Protein AF-A0A839W763-F1 (afdb_monomer_lite)

Foldseek 3Di:
DKKKKWWAFDPVDDDPDLVVVVVVVCVLCVVQNKAWDAWDFDQLVQDPVSDRDTTGMIMRPPDDPVSVVVVVVSCVVPPDPRTDMWMWDDPDDDIDTPD

Structure (mmCIF, N/CA/C/O backbone):
data_AF-A0A839W763-F1
#
_entry.id   AF-A0A839W763-F1
#
loop_
_atom_site.gr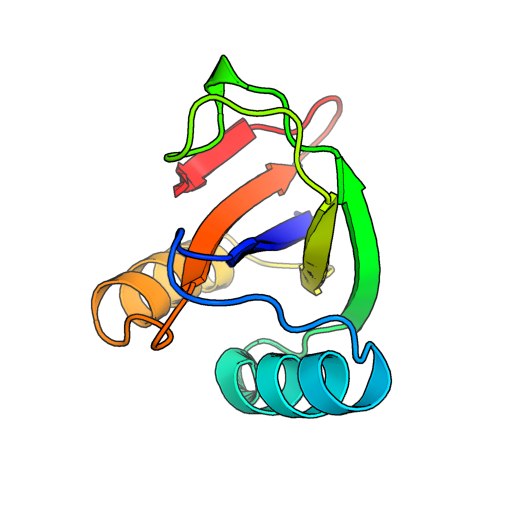oup_PDB
_atom_site.id
_atom_site.type_symbol
_atom_site.label_atom_id
_atom_site.label_alt_id
_atom_site.label_comp_id
_atom_site.label_asym_id
_atom_site.label_entity_id
_atom_site.label_seq_id
_atom_site.pdbx_PDB_ins_code
_atom_site.Cartn_x
_atom_site.Cartn_y
_atom_site.Cartn_z
_atom_site.occupancy
_atom_site.B_iso_or_equiv
_atom_site.auth_seq_id
_atom_site.auth_comp_id
_atom_site.auth_asym_id
_atom_site.auth_atom_id
_atom_site.pdbx_PDB_model_num
ATOM 1 N N . MET A 1 1 ? -10.731 3.082 10.872 1.00 95.06 1 MET A N 1
ATOM 2 C CA . MET A 1 1 ? -9.358 3.531 10.547 1.00 95.06 1 MET A CA 1
ATOM 3 C C . MET A 1 1 ? -9.258 3.853 9.060 1.00 95.06 1 MET A C 1
ATOM 5 O O . MET A 1 1 ? -10.182 3.527 8.317 1.00 95.06 1 MET A O 1
ATOM 9 N N . GLN A 1 2 ? -8.163 4.472 8.628 1.00 96.81 2 GLN A N 1
ATOM 10 C CA . GLN A 1 2 ? -7.777 4.531 7.216 1.00 96.81 2 GLN A CA 1
ATOM 11 C C . GLN A 1 2 ? -6.578 3.611 6.999 1.00 96.81 2 GLN A C 1
ATOM 13 O O . GLN A 1 2 ? -5.635 3.655 7.790 1.00 96.81 2 GLN A O 1
ATOM 18 N N . LEU A 1 3 ? -6.627 2.787 5.954 1.00 98.19 3 LEU A N 1
ATOM 19 C CA . LEU A 1 3 ? -5.478 2.010 5.500 1.00 98.19 3 LEU A CA 1
ATOM 20 C C . LEU A 1 3 ? -4.984 2.590 4.178 1.00 98.19 3 LEU A C 1
ATOM 22 O O . LEU A 1 3 ? -5.792 2.916 3.306 1.00 98.19 3 LEU A O 1
ATOM 26 N N . ARG A 1 4 ? -3.670 2.707 4.032 1.00 97.69 4 ARG A N 1
ATOM 27 C CA . ARG A 1 4 ? -3.001 3.059 2.780 1.00 97.69 4 ARG A CA 1
ATOM 28 C C . ARG A 1 4 ? -2.205 1.851 2.326 1.00 97.69 4 ARG A C 1
ATOM 30 O O . ARG A 1 4 ? -1.437 1.303 3.111 1.00 97.69 4 ARG A O 1
ATOM 37 N N . VAL A 1 5 ? -2.391 1.456 1.077 1.00 97.81 5 VAL A N 1
ATOM 38 C CA . VAL A 1 5 ? -1.631 0.379 0.445 1.00 97.81 5 VAL A CA 1
ATOM 39 C C . VAL A 1 5 ? -0.761 1.002 -0.627 1.00 97.81 5 VAL A C 1
ATOM 41 O O . VAL A 1 5 ? -1.295 1.599 -1.558 1.00 97.81 5 VAL A O 1
ATOM 44 N N . CYS A 1 6 ? 0.554 0.892 -0.478 1.00 96.00 6 CYS A N 1
ATOM 45 C CA . CYS A 1 6 ? 1.530 1.426 -1.418 1.00 96.00 6 CYS A CA 1
ATOM 46 C C . CYS A 1 6 ? 2.204 0.291 -2.186 1.00 96.00 6 CYS A C 1
ATOM 48 O O . CYS A 1 6 ? 2.531 -0.745 -1.611 1.00 96.00 6 CYS A O 1
ATOM 50 N N . PHE A 1 7 ? 2.450 0.521 -3.470 1.00 94.19 7 PHE A N 1
ATOM 51 C CA . PHE A 1 7 ? 3.075 -0.425 -4.383 1.00 94.19 7 PHE A CA 1
ATOM 52 C C . PHE A 1 7 ? 4.417 0.141 -4.850 1.00 94.19 7 PHE A C 1
ATOM 54 O O . PHE A 1 7 ? 4.475 0.981 -5.752 1.00 94.19 7 PHE A O 1
ATOM 61 N N . GLU A 1 8 ? 5.494 -0.300 -4.204 1.00 92.25 8 GLU A N 1
ATOM 62 C CA . GLU A 1 8 ? 6.873 0.014 -4.580 1.00 92.25 8 GLU A CA 1
ATOM 63 C C . GLU A 1 8 ? 7.306 -0.917 -5.721 1.00 92.25 8 GLU A C 1
ATOM 65 O O . GLU A 1 8 ? 7.221 -2.138 -5.605 1.00 92.25 8 GLU A O 1
ATOM 70 N N . ASN A 1 9 ? 7.794 -0.357 -6.829 1.00 88.75 9 ASN A N 1
ATOM 71 C CA . ASN A 1 9 ? 8.308 -1.151 -7.946 1.00 88.75 9 ASN A CA 1
ATOM 72 C C . ASN A 1 9 ? 9.572 -1.921 -7.540 1.00 88.75 9 ASN A C 1
ATOM 74 O O . ASN A 1 9 ? 10.543 -1.322 -7.072 1.00 88.75 9 ASN A O 1
ATOM 78 N N . MET A 1 10 ? 9.631 -3.220 -7.837 1.00 88.81 10 MET A N 1
ATOM 79 C CA . MET A 1 10 ? 10.896 -3.960 -7.810 1.00 88.81 10 MET A CA 1
ATOM 80 C C . MET A 1 10 ? 11.886 -3.380 -8.830 1.00 88.81 10 MET A C 1
ATOM 82 O O . MET A 1 10 ? 11.500 -2.798 -9.841 1.00 88.81 10 MET A O 1
ATOM 86 N N . LYS A 1 11 ? 13.189 -3.591 -8.608 1.00 82.62 11 LYS A N 1
ATOM 87 C CA . LYS A 1 11 ? 14.272 -3.032 -9.444 1.00 82.62 11 LYS A CA 1
ATOM 88 C C . LYS A 1 11 ? 14.146 -3.350 -10.944 1.00 82.62 11 LYS A C 1
ATOM 90 O O . LYS A 1 11 ? 14.646 -2.596 -11.772 1.00 82.62 11 LYS A O 1
ATOM 95 N N . SER A 1 12 ? 13.517 -4.469 -11.293 1.00 77.62 12 SER A N 1
ATOM 96 C CA . SER A 1 12 ? 13.323 -4.917 -12.675 1.00 77.62 12 SER A CA 1
ATOM 97 C C . SER A 1 12 ? 12.150 -4.244 -13.393 1.00 77.62 12 SER A C 1
ATOM 99 O O . SER A 1 12 ? 11.974 -4.481 -14.587 1.00 77.62 12 SER A O 1
ATOM 101 N N . VAL A 1 13 ? 11.342 -3.437 -12.699 1.00 73.31 13 VAL A N 1
ATOM 102 C CA . VAL A 1 13 ? 10.080 -2.912 -13.224 1.00 73.31 13 VAL A CA 1
ATOM 103 C C . VAL A 1 13 ? 10.073 -1.393 -13.211 1.00 73.31 13 VAL A C 1
ATOM 105 O O . VAL A 1 13 ? 10.286 -0.746 -12.191 1.00 73.31 13 VAL A O 1
ATOM 108 N N . ASN A 1 14 ? 9.805 -0.829 -14.385 1.00 68.62 14 ASN A N 1
ATOM 109 C CA . ASN A 1 14 ? 9.632 0.600 -14.598 1.00 68.62 14 ASN A CA 1
ATOM 110 C C . ASN A 1 14 ? 8.262 0.833 -15.243 1.00 68.62 14 ASN A C 1
ATOM 112 O O . ASN A 1 14 ? 8.149 1.101 -16.438 1.00 68.62 14 ASN A O 1
ATOM 116 N N . VAL A 1 15 ? 7.206 0.621 -14.457 1.00 66.19 15 VAL A N 1
ATOM 117 C CA . VAL A 1 15 ? 5.832 0.896 -14.881 1.00 66.19 15 VAL A CA 1
ATOM 118 C C . VAL A 1 15 ? 5.476 2.320 -14.474 1.00 66.19 15 VAL A C 1
ATOM 120 O O . VAL A 1 15 ? 5.333 2.622 -13.288 1.00 66.19 15 VAL A O 1
ATOM 123 N N . ASN A 1 16 ? 5.300 3.176 -15.479 1.00 69.75 16 ASN A N 1
ATOM 124 C CA . ASN A 1 16 ? 4.914 4.577 -15.325 1.00 69.75 16 ASN A CA 1
ATOM 125 C C . ASN A 1 16 ? 3.580 4.883 -16.035 1.00 69.75 16 ASN A C 1
ATOM 127 O O . ASN A 1 16 ? 3.435 5.911 -16.690 1.00 69.75 16 ASN A O 1
ATOM 131 N N . ASP A 1 17 ? 2.615 3.962 -15.946 1.00 85.56 17 ASP A N 1
ATOM 132 C CA . ASP A 1 17 ? 1.255 4.166 -16.455 1.00 85.56 17 ASP A CA 1
ATOM 133 C C . ASP A 1 17 ? 0.251 4.111 -15.299 1.00 85.56 17 ASP A C 1
ATOM 135 O O . ASP A 1 17 ? -0.040 3.050 -14.739 1.00 85.56 17 ASP A O 1
ATOM 139 N N . ALA A 1 18 ? -0.272 5.284 -14.937 1.00 87.06 18 ALA A N 1
ATOM 140 C CA . ALA A 1 18 ? -1.216 5.436 -13.837 1.00 87.06 18 ALA A CA 1
ATOM 141 C C . ALA A 1 18 ? -2.555 4.735 -14.104 1.00 87.06 18 ALA A C 1
ATOM 143 O O . ALA A 1 18 ? -3.175 4.235 -13.168 1.00 87.06 18 ALA A O 1
ATOM 144 N N . SER A 1 19 ? -3.010 4.684 -15.360 1.00 90.38 19 SER A N 1
ATOM 145 C CA . SER A 1 19 ? -4.295 4.068 -15.706 1.00 90.38 19 SER A CA 1
ATOM 146 C C . SER A 1 19 ? -4.201 2.554 -15.586 1.00 90.38 19 SER A C 1
ATOM 148 O O . SER A 1 19 ? -5.051 1.930 -14.953 1.00 90.38 19 SER A O 1
ATOM 150 N N . MET A 1 20 ? -3.134 1.967 -16.133 1.00 89.56 20 MET A N 1
ATOM 151 C CA . MET A 1 20 ? -2.874 0.535 -16.009 1.00 89.56 20 MET A CA 1
ATOM 152 C C . MET A 1 20 ? -2.711 0.134 -14.541 1.00 89.56 20 MET A C 1
ATOM 154 O O . MET A 1 20 ? -3.360 -0.810 -14.086 1.00 89.56 20 MET A O 1
ATOM 158 N N . MET A 1 21 ? -1.887 0.870 -13.788 1.00 91.31 21 MET A N 1
ATOM 159 C CA . MET A 1 21 ? -1.670 0.561 -12.378 1.00 91.31 21 MET A CA 1
ATOM 160 C C . MET A 1 21 ? -2.960 0.680 -11.567 1.00 91.31 21 MET A C 1
ATOM 162 O O . MET A 1 21 ? -3.220 -0.169 -10.717 1.00 91.31 21 MET A O 1
ATOM 166 N N . ARG A 1 22 ? -3.795 1.687 -11.849 1.00 94.75 22 ARG A N 1
ATOM 167 C CA . ARG A 1 22 ? -5.094 1.846 -11.198 1.00 94.75 22 ARG A CA 1
ATOM 168 C C . ARG A 1 22 ? -5.967 0.611 -11.375 1.00 94.75 22 ARG A C 1
ATOM 170 O O . ARG A 1 22 ? -6.397 0.051 -10.373 1.00 94.75 22 ARG A O 1
ATOM 177 N N . TYR A 1 23 ? -6.188 0.155 -12.608 1.00 94.25 23 TYR A N 1
ATOM 178 C CA . TYR A 1 23 ? -7.032 -1.021 -12.847 1.00 94.25 23 TYR A CA 1
ATOM 179 C C . TYR A 1 23 ? -6.464 -2.287 -12.205 1.00 94.25 23 TYR A C 1
ATOM 181 O O . TYR A 1 23 ? -7.215 -3.100 -11.662 1.00 94.25 23 TYR A O 1
ATOM 189 N N . TYR A 1 24 ? -5.141 -2.445 -12.232 1.00 92.44 24 TYR A N 1
ATOM 190 C CA . TYR A 1 24 ? -4.484 -3.602 -11.640 1.00 92.44 24 TYR A CA 1
ATOM 191 C C . TYR A 1 24 ? -4.601 -3.597 -10.107 1.00 92.44 24 TYR A C 1
ATOM 193 O O . TYR A 1 24 ? -4.989 -4.605 -9.520 1.00 92.44 24 TYR A O 1
ATOM 201 N N . ALA A 1 25 ? -4.371 -2.449 -9.461 1.00 94.88 25 ALA A N 1
ATOM 202 C CA . ALA A 1 25 ? -4.507 -2.285 -8.014 1.00 94.88 25 ALA A CA 1
ATOM 203 C C . ALA A 1 25 ? -5.967 -2.375 -7.534 1.00 94.88 25 ALA A C 1
ATOM 205 O O . ALA A 1 25 ? -6.231 -2.999 -6.508 1.00 94.88 25 ALA A O 1
ATOM 206 N N . GLU A 1 26 ? -6.918 -1.795 -8.276 1.00 96.19 26 GLU A N 1
ATOM 207 C CA . GLU A 1 26 ? -8.356 -1.907 -7.989 1.00 96.19 26 GLU A CA 1
ATOM 208 C C . GLU A 1 26 ? -8.823 -3.365 -8.070 1.00 96.19 26 GLU A C 1
ATOM 210 O O . GLU A 1 26 ? -9.570 -3.814 -7.203 1.00 96.19 26 GLU A O 1
ATOM 215 N N . SER A 1 27 ? -8.336 -4.121 -9.061 1.00 95.56 27 SER A N 1
ATOM 216 C CA . SER A 1 27 ? -8.657 -5.546 -9.216 1.00 95.56 27 SER A CA 1
ATOM 217 C C . SER A 1 27 ? -8.013 -6.401 -8.124 1.00 95.56 27 SER A C 1
ATOM 219 O O . SER A 1 27 ? -8.678 -7.238 -7.521 1.00 95.56 27 SER A O 1
ATOM 221 N N . TYR A 1 28 ? -6.729 -6.175 -7.837 1.00 97.00 28 TYR A N 1
ATOM 222 C CA . TYR A 1 28 ? -5.984 -6.905 -6.809 1.00 97.00 28 TYR A CA 1
ATOM 223 C C . TYR A 1 28 ? -6.576 -6.704 -5.405 1.00 97.00 28 TYR A C 1
ATOM 225 O O . TYR A 1 28 ? -6.599 -7.628 -4.601 1.00 97.00 28 TYR A O 1
ATOM 233 N N . LEU A 1 29 ? -7.105 -5.514 -5.112 1.00 97.69 29 LEU A N 1
ATOM 234 C CA . LEU A 1 29 ? -7.709 -5.189 -3.818 1.00 97.69 29 LEU A CA 1
ATOM 235 C C . LEU A 1 29 ? -9.247 -5.186 -3.836 1.00 97.69 29 LEU A C 1
ATOM 237 O O . LEU A 1 29 ? -9.846 -4.613 -2.927 1.00 97.69 29 LEU A O 1
ATOM 241 N N . ALA A 1 30 ? -9.899 -5.800 -4.830 1.00 96.75 30 ALA A N 1
ATOM 242 C CA . ALA A 1 30 ? -11.341 -5.651 -5.074 1.00 96.75 30 ALA A CA 1
ATOM 243 C C . ALA A 1 30 ? -12.224 -5.919 -3.836 1.00 96.75 30 ALA A C 1
ATOM 245 O O . ALA A 1 30 ? -13.167 -5.168 -3.567 1.00 96.75 30 ALA A O 1
ATOM 246 N N . ASP A 1 31 ? -11.870 -6.919 -3.024 1.00 96.88 31 ASP A N 1
ATOM 247 C CA . ASP A 1 31 ? -12.609 -7.300 -1.810 1.00 96.88 31 ASP A CA 1
ATOM 248 C C . ASP A 1 31 ? -12.563 -6.245 -0.689 1.00 96.88 31 ASP A C 1
ATOM 250 O O . ASP A 1 31 ? -13.344 -6.303 0.265 1.00 96.88 31 ASP A O 1
ATOM 254 N N . PHE A 1 32 ? -11.665 -5.263 -0.794 1.00 97.31 32 PHE A N 1
ATOM 255 C CA . PHE A 1 32 ? -11.411 -4.255 0.234 1.00 97.31 32 PHE A CA 1
ATOM 256 C C . PHE A 1 32 ? -11.994 -2.877 -0.099 1.00 97.31 32 PHE A C 1
ATOM 258 O O . PHE A 1 32 ? -11.787 -1.940 0.669 1.00 97.31 32 PHE A O 1
ATOM 265 N N . ARG A 1 33 ? -12.743 -2.741 -1.207 1.00 95.69 33 ARG A N 1
ATOM 266 C CA . ARG A 1 33 ? -13.312 -1.462 -1.691 1.00 95.69 33 ARG A CA 1
ATOM 267 C C . ARG A 1 33 ? -12.252 -0.346 -1.763 1.00 95.69 33 ARG A C 1
ATOM 269 O O . ARG A 1 33 ? -12.368 0.663 -1.061 1.00 95.69 33 ARG A O 1
ATOM 276 N N . PRO A 1 34 ? -11.195 -0.544 -2.561 1.00 97.50 34 PRO A N 1
ATOM 277 C CA . PRO A 1 34 ? -10.053 0.349 -2.582 1.00 97.50 34 PRO A CA 1
ATOM 278 C C . PRO A 1 34 ? -10.390 1.629 -3.367 1.00 97.50 34 PRO A C 1
ATOM 280 O O . PRO A 1 34 ? -11.175 1.614 -4.312 1.00 97.50 34 PRO A O 1
ATOM 283 N N . GLU A 1 35 ? -9.772 2.743 -2.991 1.00 97.88 35 GLU A N 1
ATOM 284 C CA . GLU A 1 35 ? -9.892 4.039 -3.661 1.00 97.88 35 GLU A CA 1
ATOM 285 C C . GLU A 1 35 ? -8.529 4.463 -4.210 1.00 97.88 35 GLU A C 1
ATOM 287 O O . GLU A 1 35 ? -7.548 4.515 -3.467 1.00 97.88 35 GLU A O 1
ATOM 292 N N . TRP A 1 36 ? -8.460 4.779 -5.504 1.00 96.75 36 TRP A N 1
ATOM 293 C CA . TRP A 1 36 ? -7.233 5.268 -6.129 1.00 96.75 36 TRP A CA 1
ATOM 294 C C . TRP A 1 36 ? -6.795 6.612 -5.542 1.00 96.75 36 TRP A C 1
ATOM 296 O O . TRP A 1 36 ? -7.574 7.563 -5.514 1.00 96.75 36 TRP A O 1
ATOM 306 N N . ALA A 1 37 ? -5.528 6.712 -5.130 1.00 96.19 37 ALA A N 1
ATOM 307 C CA . ALA A 1 37 ? -4.973 7.918 -4.513 1.00 96.19 37 ALA A CA 1
ATOM 308 C C . ALA A 1 37 ? -3.685 8.424 -5.189 1.00 96.19 37 ALA A C 1
ATOM 310 O O . ALA A 1 37 ? -2.928 9.201 -4.602 1.00 96.19 37 ALA A O 1
ATOM 311 N N . GLY A 1 38 ? -3.429 8.015 -6.435 1.00 93.88 38 GLY A N 1
ATOM 312 C CA . GLY A 1 38 ? -2.266 8.463 -7.203 1.00 93.88 38 GLY A CA 1
ATOM 313 C C . GLY A 1 38 ? -0.965 7.854 -6.688 1.00 93.88 38 GLY A C 1
ATOM 314 O O . GLY A 1 38 ? -0.909 6.655 -6.426 1.00 93.88 38 GLY A O 1
ATOM 315 N N . PHE A 1 39 ? 0.080 8.672 -6.557 1.00 91.94 39 PHE A N 1
ATOM 316 C CA . PHE A 1 39 ? 1.382 8.250 -6.040 1.00 91.94 39 PHE A CA 1
ATOM 317 C C . PHE A 1 39 ? 1.803 9.071 -4.820 1.00 91.94 39 PHE A C 1
ATOM 319 O O . PHE A 1 39 ? 1.337 10.192 -4.606 1.00 91.94 39 PHE A O 1
ATOM 326 N N . ILE A 1 40 ? 2.711 8.504 -4.033 1.00 91.88 40 ILE A N 1
ATOM 327 C CA . ILE A 1 40 ? 3.370 9.148 -2.899 1.00 91.88 40 ILE A CA 1
ATOM 328 C C . ILE A 1 40 ? 4.859 8.812 -2.918 1.00 91.88 40 ILE A C 1
ATOM 330 O O . ILE A 1 40 ? 5.257 7.761 -3.413 1.00 91.88 40 ILE A O 1
ATOM 334 N N . MET A 1 41 ? 5.687 9.698 -2.372 1.00 89.88 41 MET A N 1
ATOM 335 C CA . MET A 1 41 ? 7.095 9.396 -2.127 1.00 89.88 41 MET A CA 1
ATOM 336 C C . MET A 1 41 ? 7.222 8.651 -0.805 1.00 89.88 41 MET A C 1
ATOM 338 O O . MET A 1 41 ? 6.850 9.193 0.238 1.00 89.88 41 MET A O 1
ATOM 342 N N . LEU A 1 42 ? 7.762 7.435 -0.844 1.00 88.69 42 LEU A N 1
ATOM 343 C CA . LEU A 1 42 ? 8.089 6.710 0.379 1.00 88.69 42 LEU A CA 1
ATOM 344 C C . LEU A 1 42 ? 9.496 7.092 0.867 1.00 88.69 42 LEU A C 1
ATOM 346 O O . LEU A 1 42 ? 10.414 7.235 0.051 1.00 88.69 42 LEU A O 1
ATOM 350 N N . PRO A 1 43 ? 9.690 7.276 2.185 1.00 85.88 43 PRO A N 1
ATOM 351 C CA . PRO A 1 43 ? 11.015 7.462 2.758 1.00 85.88 43 PRO A CA 1
ATOM 352 C C . PRO A 1 43 ? 11.935 6.275 2.444 1.00 85.88 43 PRO A C 1
ATOM 354 O O . PRO A 1 43 ? 11.516 5.122 2.510 1.00 85.88 43 PRO A O 1
ATOM 357 N N . HIS A 1 44 ? 13.213 6.541 2.166 1.00 85.69 44 HIS A N 1
ATOM 358 C CA . HIS A 1 44 ? 14.189 5.498 1.818 1.00 85.69 44 HIS A CA 1
ATOM 359 C C . HIS A 1 44 ? 14.295 4.388 2.881 1.00 85.69 44 HIS A C 1
ATOM 361 O O . HIS A 1 44 ? 14.487 3.226 2.540 1.00 85.69 44 HIS A O 1
ATOM 367 N N . ASN A 1 45 ? 1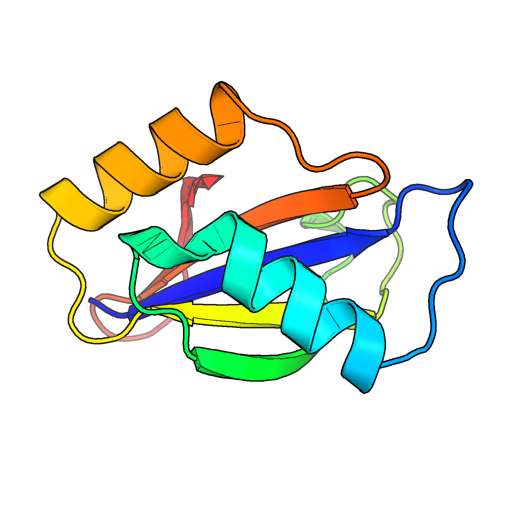4.131 4.726 4.164 1.00 86.38 45 ASN A N 1
ATOM 368 C CA . ASN A 1 45 ? 14.157 3.781 5.284 1.00 86.38 45 ASN A CA 1
ATOM 369 C C . ASN A 1 45 ? 12.885 2.921 5.396 1.00 86.38 45 ASN A C 1
ATOM 371 O O . ASN A 1 45 ? 12.831 2.021 6.230 1.00 86.38 45 ASN A O 1
ATOM 375 N N . GLU A 1 46 ? 11.868 3.191 4.578 1.00 84.94 46 GLU A N 1
ATOM 376 C CA . GLU A 1 46 ? 10.634 2.411 4.502 1.00 84.94 46 GLU A CA 1
ATOM 377 C C . GLU A 1 46 ? 10.506 1.608 3.201 1.00 84.94 46 GLU A C 1
ATOM 379 O O . GLU A 1 46 ? 9.708 0.670 3.153 1.00 84.94 46 GLU A O 1
ATOM 384 N N . THR A 1 47 ? 11.293 1.942 2.176 1.00 84.75 47 THR A N 1
ATOM 385 C CA . THR A 1 47 ? 11.382 1.202 0.905 1.00 84.75 47 THR A CA 1
ATOM 386 C C . THR A 1 47 ? 12.322 0.003 1.002 1.00 84.75 47 THR A C 1
ATOM 388 O O . THR A 1 47 ? 13.318 0.044 1.725 1.00 84.75 47 THR A O 1
ATOM 391 N N . GLN A 1 48 ? 12.068 -1.044 0.220 1.00 85.62 48 GLN A N 1
ATOM 392 C CA . GLN A 1 48 ? 12.989 -2.176 0.061 1.00 85.62 48 GLN A CA 1
ATOM 393 C C . GLN A 1 48 ? 14.206 -1.818 -0.798 1.00 85.62 48 GLN A C 1
ATOM 395 O O . GLN A 1 48 ? 15.275 -2.410 -0.646 1.00 85.62 48 GLN A O 1
ATOM 400 N N . ARG A 1 49 ? 14.076 -0.832 -1.690 1.00 80.56 49 ARG A N 1
ATOM 401 C CA .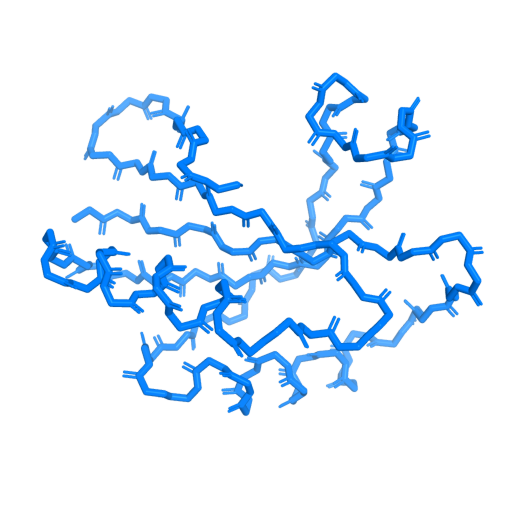 ARG A 1 49 ? 15.162 -0.391 -2.575 1.00 80.56 49 ARG A CA 1
ATOM 402 C C . ARG A 1 49 ? 16.122 0.617 -1.948 1.00 80.56 49 ARG A C 1
ATOM 404 O O . ARG A 1 49 ? 17.140 0.921 -2.567 1.00 80.56 49 ARG A O 1
ATOM 411 N N . ALA A 1 50 ? 15.828 1.099 -0.739 1.00 78.31 50 ALA A N 1
ATOM 412 C CA . ALA A 1 50 ? 16.586 2.145 -0.050 1.00 78.31 50 ALA A CA 1
ATOM 413 C C . ALA A 1 50 ? 16.744 3.437 -0.883 1.00 78.31 50 ALA A C 1
ATOM 415 O O . ALA A 1 50 ? 17.729 4.166 -0.755 1.00 78.31 50 ALA A O 1
ATOM 416 N N . THR A 1 51 ? 15.762 3.731 -1.735 1.00 75.50 51 THR A N 1
ATOM 417 C CA . THR A 1 51 ? 15.700 4.917 -2.596 1.00 75.50 51 THR A CA 1
ATOM 418 C C . THR A 1 51 ? 14.403 5.670 -2.323 1.00 75.50 51 THR A C 1
ATOM 420 O O . THR A 1 51 ? 13.376 5.075 -2.016 1.00 75.50 51 THR A O 1
ATOM 423 N N . MET A 1 52 ? 14.424 7.003 -2.423 1.00 75.12 52 MET A N 1
ATOM 424 C CA . MET A 1 52 ? 13.176 7.770 -2.444 1.00 75.12 52 MET A CA 1
ATOM 425 C C . MET A 1 52 ? 12.510 7.571 -3.803 1.00 75.12 52 MET A C 1
ATOM 427 O O . MET A 1 52 ? 12.891 8.221 -4.776 1.00 75.12 52 MET A O 1
ATOM 431 N N . GLU A 1 53 ? 11.523 6.683 -3.866 1.00 72.75 53 GLU A N 1
ATOM 432 C CA . GLU A 1 53 ? 10.799 6.385 -5.099 1.00 72.75 53 GLU A CA 1
ATOM 433 C C . GLU A 1 53 ? 9.303 6.684 -4.990 1.00 72.75 53 GLU A C 1
ATOM 435 O O . GLU A 1 53 ? 8.710 6.541 -3.913 1.00 72.75 53 GLU A O 1
ATOM 440 N N . PRO A 1 54 ? 8.682 7.116 -6.105 1.00 84.19 54 PRO A N 1
ATOM 441 C CA . PRO A 1 54 ? 7.240 7.222 -6.178 1.00 84.19 54 PRO A CA 1
ATOM 442 C C . PRO A 1 54 ? 6.637 5.815 -6.132 1.00 84.19 54 PRO A C 1
ATOM 444 O O . PRO A 1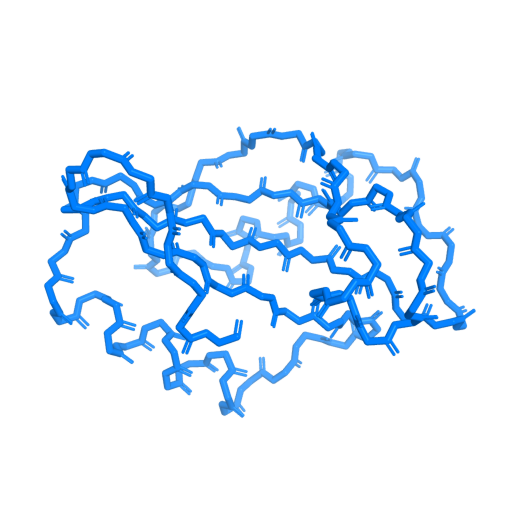 54 ? 6.909 4.975 -6.991 1.00 84.19 54 PRO A O 1
ATOM 447 N N . ALA A 1 55 ? 5.797 5.574 -5.133 1.00 91.50 55 ALA A N 1
ATOM 448 C CA . ALA A 1 55 ? 4.972 4.383 -5.025 1.00 91.50 55 ALA A CA 1
ATOM 449 C C . ALA A 1 55 ? 3.522 4.749 -5.338 1.00 91.50 55 ALA A C 1
ATOM 451 O O . ALA A 1 55 ? 2.997 5.752 -4.842 1.00 91.50 55 ALA A O 1
ATOM 452 N N . TRP A 1 56 ? 2.860 3.925 -6.145 1.00 93.75 56 TRP A N 1
ATOM 453 C CA . TRP A 1 56 ? 1.421 4.049 -6.368 1.00 93.75 56 TRP A CA 1
ATOM 454 C C . TRP A 1 56 ? 0.664 3.679 -5.101 1.00 93.75 56 TRP A C 1
ATOM 456 O O . TRP A 1 56 ? 1.142 2.851 -4.329 1.00 93.75 56 TRP A O 1
ATOM 466 N N . GLN A 1 57 ? -0.510 4.266 -4.884 1.00 96.00 57 GLN A N 1
ATOM 467 C CA . GLN A 1 57 ? -1.243 4.069 -3.641 1.00 96.00 57 GLN A CA 1
ATOM 468 C C . GLN A 1 57 ? -2.754 3.940 -3.808 1.00 96.00 57 GLN A C 1
ATOM 470 O O . GLN A 1 57 ? -3.391 4.650 -4.591 1.00 96.00 57 GLN A O 1
ATOM 475 N N . MET A 1 58 ? -3.318 3.074 -2.969 1.00 98.00 58 MET A N 1
ATOM 476 C CA . MET A 1 58 ? -4.750 2.918 -2.744 1.00 98.00 58 MET A CA 1
ATOM 477 C C . MET A 1 58 ? -5.090 3.262 -1.296 1.00 98.00 58 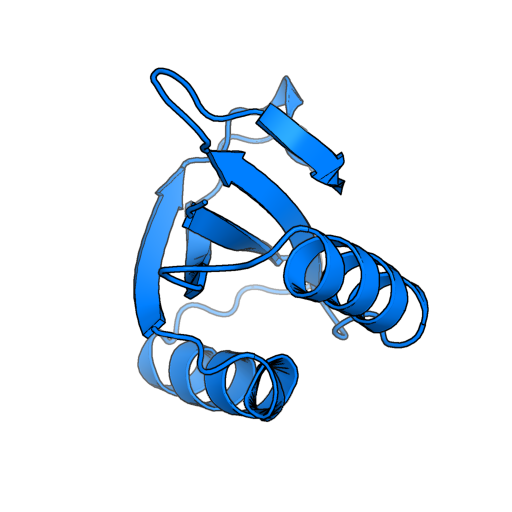MET A C 1
ATOM 479 O O . MET A 1 58 ? -4.292 3.037 -0.383 1.00 98.00 58 MET A O 1
ATOM 483 N N . LEU A 1 59 ? -6.298 3.766 -1.076 1.00 98.12 59 LEU A N 1
ATOM 484 C CA . LEU A 1 59 ? -6.860 4.012 0.245 1.00 98.12 59 LEU A CA 1
ATOM 485 C C . LEU A 1 59 ? -8.026 3.065 0.498 1.00 98.12 59 LEU A C 1
ATOM 487 O O . LEU A 1 59 ? -8.892 2.891 -0.350 1.00 98.12 59 LEU A O 1
ATOM 491 N N . ILE A 1 60 ? -8.085 2.500 1.697 1.00 98.00 60 ILE A N 1
ATOM 492 C CA . ILE A 1 60 ? -9.254 1.777 2.192 1.00 98.00 60 ILE A CA 1
ATOM 493 C C . ILE A 1 60 ? -9.795 2.578 3.373 1.00 98.00 60 ILE A C 1
ATOM 495 O O . ILE A 1 60 ? -9.173 2.684 4.439 1.00 98.00 60 ILE A O 1
ATOM 499 N N . ARG A 1 61 ? -10.950 3.209 3.159 1.00 96.31 61 ARG A N 1
ATOM 500 C CA . ARG A 1 61 ? -11.600 4.077 4.146 1.00 96.31 61 ARG A CA 1
ATOM 501 C C . ARG A 1 61 ? -12.504 3.277 5.068 1.00 96.31 61 ARG A C 1
ATOM 503 O O . ARG A 1 61 ? -13.032 2.237 4.693 1.00 96.31 61 ARG A O 1
ATOM 510 N N . ASN A 1 62 ? -12.722 3.809 6.270 1.00 95.56 62 ASN A N 1
ATOM 511 C CA . ASN A 1 62 ? -13.625 3.227 7.267 1.00 95.56 62 ASN A CA 1
ATOM 512 C C . ASN A 1 62 ? -13.320 1.750 7.582 1.00 95.56 62 ASN A C 1
ATOM 514 O O . ASN A 1 62 ? -14.215 0.999 7.960 1.00 95.56 62 ASN A O 1
ATOM 518 N N . ALA A 1 63 ? -12.054 1.341 7.455 1.00 96.25 63 ALA A N 1
ATOM 519 C CA . ALA A 1 63 ? -11.630 -0.022 7.732 1.00 96.25 63 ALA A CA 1
ATOM 520 C C . ALA A 1 63 ? -11.835 -0.372 9.213 1.00 96.25 63 ALA A C 1
ATOM 522 O O . ALA A 1 63 ? -11.650 0.466 10.112 1.00 96.25 63 ALA A O 1
ATOM 523 N N . THR A 1 64 ? -12.203 -1.628 9.448 1.00 97.06 64 THR A N 1
ATOM 524 C CA . THR A 1 64 ? -12.287 -2.244 10.775 1.00 97.06 64 THR A CA 1
ATOM 525 C C . THR A 1 64 ? -10.992 -3.004 11.092 1.00 97.06 64 THR A C 1
ATOM 527 O O . THR A 1 64 ? -10.242 -3.325 10.169 1.00 97.06 64 THR A O 1
ATOM 530 N N . PRO A 1 65 ? -10.720 -3.347 12.365 1.00 96.88 65 PRO A N 1
ATOM 531 C CA . PRO A 1 65 ? -9.584 -4.210 12.714 1.00 96.88 65 PRO A CA 1
ATOM 532 C C . PRO A 1 65 ? -9.588 -5.556 11.975 1.00 96.88 65 PRO A C 1
ATOM 534 O O . PRO A 1 65 ? -8.537 -6.090 11.635 1.00 96.88 65 PRO A O 1
ATOM 537 N N . ASP A 1 66 ? -10.777 -6.087 11.678 1.00 97.44 66 ASP A N 1
ATOM 538 C CA . ASP A 1 66 ? -10.934 -7.287 10.853 1.00 97.44 66 ASP A CA 1
ATOM 539 C C . ASP A 1 66 ? -10.474 -7.061 9.404 1.00 97.44 66 ASP A C 1
ATOM 541 O O . ASP A 1 66 ? -9.779 -7.900 8.836 1.00 97.44 66 ASP A O 1
ATOM 545 N N . THR A 1 67 ? -10.790 -5.890 8.838 1.00 97.94 67 THR A N 1
ATOM 546 C CA . THR A 1 67 ? -10.365 -5.498 7.484 1.00 97.94 67 THR A CA 1
ATOM 547 C C . THR A 1 67 ? -8.842 -5.423 7.386 1.00 97.94 67 THR A C 1
ATOM 549 O O . THR A 1 67 ? -8.270 -5.965 6.447 1.00 97.94 67 THR A O 1
ATOM 552 N N . GLU A 1 68 ? -8.182 -4.790 8.363 1.00 97.88 68 GLU A N 1
ATOM 553 C CA . GLU A 1 68 ? -6.714 -4.700 8.427 1.00 97.88 68 GLU A CA 1
ATOM 554 C C . GLU A 1 68 ? -6.072 -6.086 8.477 1.00 97.88 68 GLU A C 1
ATOM 556 O O . GLU A 1 68 ? -5.203 -6.388 7.661 1.00 97.88 68 GLU A O 1
ATOM 561 N N . ARG A 1 69 ? -6.533 -6.950 9.391 1.00 98.25 69 ARG A N 1
ATOM 562 C CA . ARG A 1 69 ? -5.992 -8.306 9.533 1.00 98.25 69 ARG A CA 1
ATOM 563 C C . ARG A 1 69 ? -6.127 -9.097 8.231 1.00 98.25 69 ARG A C 1
ATOM 565 O O . ARG A 1 69 ? -5.138 -9.645 7.750 1.00 98.25 69 ARG A O 1
ATOM 572 N N . ARG A 1 70 ? -7.323 -9.097 7.631 1.00 98.31 70 ARG A N 1
ATOM 573 C CA . ARG A 1 70 ? -7.590 -9.790 6.362 1.00 98.31 70 ARG A CA 1
ATOM 574 C C . ARG A 1 70 ? -6.749 -9.247 5.212 1.00 98.31 70 ARG A C 1
ATOM 576 O O . ARG A 1 70 ? -6.291 -10.031 4.389 1.00 98.31 70 ARG A O 1
ATOM 583 N N . LEU A 1 71 ? -6.536 -7.934 5.149 1.00 98.38 71 LEU A N 1
ATOM 584 C CA . LEU A 1 71 ? -5.700 -7.311 4.125 1.00 98.38 71 LEU A CA 1
ATOM 585 C C . LEU A 1 71 ? -4.239 -7.752 4.259 1.00 98.38 71 LEU A C 1
ATOM 587 O O . LEU A 1 71 ? -3.630 -8.159 3.273 1.00 98.38 71 LEU A O 1
ATOM 591 N N . VAL A 1 72 ? -3.686 -7.706 5.474 1.00 98.12 72 VAL A N 1
ATOM 592 C CA . VAL A 1 72 ? -2.300 -8.125 5.735 1.00 98.12 72 VAL A CA 1
ATOM 593 C C . VAL A 1 72 ? -2.108 -9.611 5.415 1.00 98.12 72 VAL A C 1
ATOM 595 O O . VAL A 1 72 ? -1.115 -9.983 4.789 1.00 98.12 72 VAL A O 1
ATOM 598 N N . GLU A 1 73 ? -3.057 -10.466 5.803 1.00 98.06 73 GLU A N 1
ATOM 599 C CA . GLU A 1 73 ? -3.039 -11.897 5.470 1.00 98.06 73 GLU A CA 1
ATOM 600 C C . GLU A 1 73 ? -3.144 -12.134 3.957 1.00 98.06 73 GLU A C 1
ATOM 602 O O . GLU A 1 73 ? -2.370 -12.920 3.407 1.00 98.06 73 GLU A O 1
ATOM 607 N N . TYR A 1 74 ? -4.046 -11.422 3.274 1.00 98.06 74 TYR A N 1
ATOM 608 C CA . TYR A 1 74 ? -4.231 -11.519 1.827 1.00 98.06 74 TYR A CA 1
ATOM 609 C C . TYR A 1 74 ? -2.957 -11.158 1.065 1.00 98.06 74 TYR A C 1
ATOM 611 O O . TYR A 1 74 ? -2.501 -11.957 0.250 1.00 98.06 74 TYR A O 1
ATOM 619 N N . VAL A 1 75 ? -2.356 -10.001 1.358 1.00 97.31 75 VAL A N 1
ATOM 620 C CA . VAL A 1 75 ? -1.137 -9.535 0.680 1.00 97.31 75 VAL A CA 1
ATOM 621 C C . VAL A 1 75 ? 0.030 -10.490 0.929 1.00 97.31 75 VAL A C 1
ATOM 623 O O . VAL A 1 75 ? 0.781 -10.802 0.006 1.00 97.31 75 VAL A O 1
ATOM 626 N N . ARG A 1 76 ? 0.152 -11.027 2.150 1.00 96.12 76 ARG A N 1
ATOM 627 C CA . ARG A 1 76 ? 1.180 -12.024 2.482 1.00 96.12 76 ARG A CA 1
ATOM 628 C C . ARG A 1 76 ? 0.999 -13.331 1.704 1.00 96.12 76 ARG A C 1
ATOM 630 O O . ARG A 1 76 ? 1.990 -13.924 1.291 1.00 96.12 76 ARG A O 1
ATOM 637 N N . GLY A 1 77 ? -0.241 -13.791 1.537 1.00 97.00 77 GLY A N 1
ATOM 638 C CA . GLY A 1 77 ? -0.559 -15.017 0.800 1.00 97.00 77 GLY A CA 1
ATOM 639 C C . GLY A 1 77 ? -0.564 -14.852 -0.722 1.00 97.00 77 GLY A C 1
ATOM 640 O O . GLY A 1 77 ? -0.407 -15.835 -1.439 1.00 97.00 77 GLY A O 1
ATOM 641 N N . ASN A 1 78 ? -0.726 -13.624 -1.214 1.00 95.56 78 ASN A N 1
ATOM 642 C CA . ASN A 1 78 ? -0.896 -13.312 -2.631 1.00 95.56 78 ASN A CA 1
ATOM 643 C C . ASN A 1 78 ? 0.026 -12.152 -3.024 1.00 95.56 78 ASN A C 1
ATOM 645 O O . ASN A 1 78 ? -0.471 -11.064 -3.308 1.00 95.56 78 ASN A O 1
ATOM 649 N N . PRO A 1 79 ? 1.359 -12.324 -3.022 1.00 92.69 79 PRO A N 1
ATOM 650 C CA . PRO A 1 79 ? 2.271 -11.237 -3.350 1.00 92.69 79 PRO A CA 1
ATOM 651 C C . PRO A 1 79 ? 2.006 -10.721 -4.767 1.00 92.69 79 PRO A C 1
ATOM 653 O O . PRO A 1 79 ? 1.914 -11.489 -5.727 1.00 92.69 79 PRO A O 1
ATOM 656 N N . MET A 1 80 ? 1.900 -9.404 -4.906 1.00 90.62 80 MET A N 1
ATOM 657 C CA . MET A 1 80 ? 1.711 -8.774 -6.204 1.00 90.62 80 MET A CA 1
ATOM 658 C C . MET A 1 80 ? 3.013 -8.854 -7.004 1.00 90.62 80 MET A C 1
ATOM 660 O O . MET A 1 80 ? 4.039 -8.299 -6.609 1.00 90.62 80 MET A O 1
ATOM 664 N N . ALA A 1 81 ? 2.981 -9.568 -8.130 1.00 88.88 81 ALA A N 1
ATOM 665 C CA . ALA A 1 81 ? 4.155 -9.736 -8.980 1.00 88.88 81 ALA A CA 1
ATOM 666 C C . ALA A 1 81 ? 4.755 -8.373 -9.353 1.00 88.88 81 ALA A C 1
ATOM 668 O O . ALA A 1 81 ? 4.008 -7.473 -9.722 1.00 88.88 81 ALA A O 1
ATOM 669 N N . ALA A 1 82 ? 6.086 -8.257 -9.283 1.00 89.25 82 ALA A N 1
ATOM 670 C CA . ALA A 1 82 ? 6.861 -7.043 -9.560 1.00 89.25 82 ALA A CA 1
ATOM 671 C C . ALA A 1 82 ? 6.752 -5.878 -8.554 1.00 89.25 82 ALA A C 1
ATOM 673 O O . ALA A 1 82 ? 7.424 -4.863 -8.759 1.00 89.25 82 ALA A O 1
ATOM 674 N N . TYR A 1 83 ? 6.004 -6.018 -7.455 1.00 91.31 83 TYR A N 1
ATOM 675 C CA . TYR A 1 83 ? 5.859 -4.954 -6.459 1.00 91.31 83 TYR A CA 1
ATOM 676 C C . TYR A 1 83 ? 6.174 -5.433 -5.041 1.00 91.31 83 TYR A C 1
ATOM 678 O O . TYR A 1 83 ? 5.816 -6.541 -4.642 1.00 91.31 83 TYR A O 1
ATOM 686 N N . HIS A 1 84 ? 6.807 -4.567 -4.253 1.00 93.06 84 HIS A N 1
ATOM 687 C CA . HIS A 1 84 ? 6.766 -4.651 -2.799 1.00 93.06 84 HIS A CA 1
ATOM 688 C C . HIS A 1 84 ? 5.533 -3.887 -2.317 1.00 93.06 84 HIS A C 1
ATOM 690 O O . HIS A 1 84 ? 5.323 -2.728 -2.678 1.00 93.06 84 HIS A O 1
ATOM 696 N N . VAL A 1 85 ? 4.690 -4.553 -1.533 1.00 95.25 85 VAL A N 1
ATOM 697 C CA . VAL A 1 85 ? 3.469 -3.949 -0.999 1.00 95.25 85 VAL A CA 1
ATOM 698 C C . VAL A 1 85 ? 3.747 -3.461 0.414 1.00 95.25 85 VAL A C 1
ATOM 700 O O . VAL A 1 85 ? 4.266 -4.207 1.241 1.00 95.25 85 VAL A O 1
ATOM 703 N N . HIS A 1 86 ? 3.383 -2.216 0.695 1.00 96.25 86 HIS A N 1
ATOM 704 C CA . HIS A 1 86 ? 3.446 -1.640 2.033 1.00 96.25 86 HIS A CA 1
ATOM 705 C C . HIS A 1 86 ? 2.055 -1.265 2.499 1.00 96.25 86 HIS A C 1
ATOM 707 O O . HIS A 1 86 ? 1.274 -0.707 1.727 1.00 96.25 86 HIS A O 1
ATOM 713 N N . ILE A 1 87 ? 1.751 -1.535 3.763 1.00 97.38 87 ILE A N 1
ATOM 714 C CA . ILE A 1 87 ? 0.464 -1.181 4.351 1.00 97.38 87 ILE A CA 1
ATOM 715 C C . ILE A 1 87 ? 0.710 -0.264 5.536 1.00 97.38 87 ILE A C 1
ATOM 717 O O . ILE A 1 87 ? 1.462 -0.591 6.454 1.00 97.38 87 ILE A O 1
ATOM 721 N N . TYR A 1 88 ? 0.023 0.870 5.532 1.00 97.06 88 TYR A N 1
ATOM 722 C CA . TYR A 1 88 ? 0.041 1.838 6.614 1.00 97.06 88 TYR A CA 1
ATOM 723 C C . TYR A 1 88 ? -1.349 1.975 7.210 1.00 97.06 88 TYR A C 1
ATOM 725 O O . TYR A 1 88 ? -2.343 2.076 6.489 1.00 97.06 88 TYR A O 1
ATOM 733 N N . ARG A 1 89 ? -1.415 2.016 8.537 1.00 96.88 89 ARG A N 1
ATOM 734 C CA . ARG A 1 89 ? -2.630 2.265 9.302 1.00 96.88 89 ARG A CA 1
ATOM 735 C C . ARG A 1 89 ? -2.623 3.668 9.876 1.00 96.88 89 ARG A C 1
ATOM 737 O O . ARG A 1 89 ? -1.629 4.118 10.440 1.00 96.88 89 ARG A O 1
ATOM 744 N N . ARG A 1 90 ? -3.778 4.323 9.819 1.00 96.00 90 ARG A N 1
ATOM 745 C CA . ARG A 1 90 ? -4.043 5.589 10.498 1.00 96.00 90 ARG A CA 1
ATOM 746 C C . ARG A 1 90 ? -5.356 5.520 11.271 1.00 96.00 90 ARG A C 1
ATOM 748 O O . ARG A 1 90 ? -6.441 5.524 10.682 1.00 96.00 90 ARG A O 1
ATOM 755 N N . ASP A 1 91 ? -5.256 5.509 12.596 1.00 91.06 91 ASP A N 1
ATOM 756 C CA . ASP A 1 91 ? -6.417 5.584 13.492 1.00 91.06 91 ASP A CA 1
ATOM 757 C C . ASP A 1 91 ? -6.758 7.041 13.822 1.00 91.06 91 ASP A C 1
ATOM 759 O O . ASP A 1 91 ? -7.859 7.515 13.538 1.00 91.06 91 ASP A O 1
ATOM 763 N N . ARG A 1 92 ? -5.781 7.760 14.388 1.00 88.56 92 ARG A N 1
ATOM 764 C CA . ARG A 1 92 ? -5.778 9.201 14.683 1.00 88.56 92 ARG A CA 1
ATOM 765 C C . ARG A 1 92 ? -4.328 9.692 14.589 1.00 88.56 92 ARG A C 1
ATOM 767 O O . ARG A 1 92 ? -3.426 8.966 14.987 1.00 88.56 92 ARG A O 1
ATOM 774 N N . GLY A 1 93 ? -4.086 10.908 14.098 1.00 86.88 93 GLY A N 1
ATOM 775 C CA . GLY A 1 93 ? -2.719 11.451 14.018 1.00 86.88 93 GLY A CA 1
ATOM 776 C C . GLY A 1 93 ? -1.904 10.884 12.851 1.00 86.88 93 GLY A C 1
ATOM 777 O O . GLY A 1 93 ? -2.399 10.917 11.725 1.00 86.88 93 GLY A O 1
ATOM 778 N N . ASN A 1 94 ? -0.673 10.432 13.102 1.00 90.94 94 ASN A N 1
ATOM 779 C CA . ASN A 1 94 ? 0.268 9.947 12.081 1.00 90.94 94 ASN A CA 1
ATOM 780 C C . ASN A 1 94 ? -0.029 8.505 11.637 1.00 90.94 94 ASN A C 1
ATOM 782 O O . ASN A 1 94 ? -0.754 7.773 12.310 1.00 90.94 94 ASN A O 1
ATOM 786 N N . GLU A 1 95 ? 0.522 8.109 10.490 1.00 92.44 95 GLU A N 1
ATOM 787 C CA . GLU A 1 95 ? 0.417 6.740 9.974 1.00 92.44 95 GLU A CA 1
ATOM 788 C C . GLU A 1 95 ? 1.470 5.824 10.614 1.00 92.44 95 GLU A C 1
ATOM 790 O O . GLU A 1 95 ? 2.548 6.276 10.999 1.00 92.44 95 GLU A O 1
ATOM 795 N N . ILE A 1 96 ? 1.152 4.534 10.730 1.00 94.69 96 ILE A N 1
ATOM 796 C CA . ILE A 1 96 ? 2.027 3.488 11.270 1.00 94.69 96 ILE A CA 1
ATOM 797 C C . ILE A 1 96 ? 2.097 2.357 10.248 1.00 94.69 96 ILE A C 1
ATOM 799 O O . ILE A 1 96 ? 1.058 1.874 9.799 1.00 94.69 96 ILE A O 1
ATOM 803 N N . LYS A 1 97 ? 3.302 1.910 9.891 1.00 95.19 97 LYS A N 1
ATOM 804 C CA . LYS A 1 97 ? 3.486 0.768 8.988 1.00 95.19 97 LYS A CA 1
ATOM 805 C C . LYS A 1 97 ? 3.101 -0.542 9.682 1.00 95.19 97 LYS A C 1
ATOM 807 O O . LYS A 1 97 ? 3.543 -0.803 10.799 1.00 95.19 97 LYS A O 1
ATOM 812 N N . VAL A 1 98 ? 2.288 -1.358 9.017 1.00 96.06 98 VAL A N 1
ATOM 813 C CA . VAL A 1 98 ? 1.812 -2.668 9.502 1.00 96.06 98 VAL A CA 1
ATOM 814 C C . VAL A 1 98 ? 2.198 -3.827 8.572 1.00 96.06 98 VAL A C 1
ATOM 816 O O . VAL A 1 98 ? 2.096 -4.986 8.973 1.00 96.06 98 VAL A O 1
ATOM 819 N N . HIS A 1 99 ? 2.674 -3.521 7.359 1.00 93.38 99 HIS A N 1
ATOM 820 C CA . HIS A 1 99 ? 3.288 -4.455 6.412 1.00 93.38 99 HIS A CA 1
ATOM 821 C C . HIS A 1 99 ? 4.335 -3.728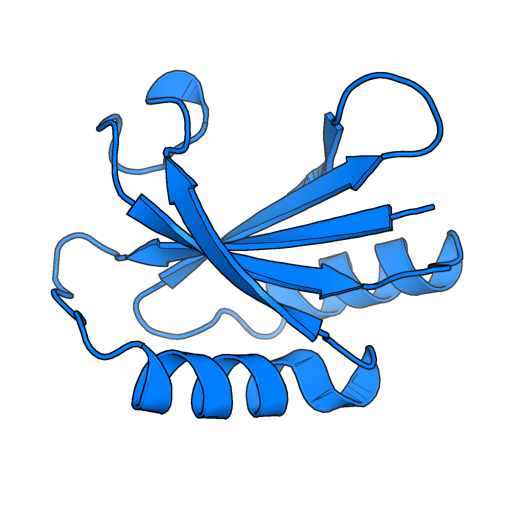 5.564 1.00 93.38 99 HIS A C 1
ATOM 823 O O . HIS A 1 99 ? 4.029 -2.607 5.094 1.00 93.38 99 HIS A O 1
#

pLDDT: mean 91.73, std 7.34, range [66.19, 98.38]

Radius of gyration: 12.66 Å; chains: 1; bounding box: 30×26×31 Å

Sequence (99 aa):
MQLRVCFENMKSVNVNDASMMRYYAESYLADFRPEWAGFIMLPHNETQRATMEPAWQMLIRNATPDTERRLVEYVRGNPMAAYHVHIYRRDRGNEIKVH

Secondary structure (DSSP, 8-state):
-EEEEEEEEPTT-----HHHHHHHHHHHTGGG--EEEEEEEPPTTTSSSSS--EEEEEEETT--HHHHHHHHHHHHHSPPTTEEEEEEEESSSS-EE--